Protein AF-A0A6P1EW18-F1 (afdb_monomer_lite)

Secondary structure (DSSP, 8-state):
-----HHHHHHHHHHTTTTS--TT-SEEEEEETTEEEEEETTEEEEEEESSHHHHHHHHHHHHHHS-HHHHHHHHHHHHHHHHHHHHTT--

Foldseek 3Di:
DDFQDLVLQVVLLVVLCLQPDDPPAQWHWHADPSFIFIDGPNHTPDTQGRHLSSLVVVLVVCVPRNDPSNNVSSVRSSVVSVVVVVVVVVD

Radius of gyration: 12.94 Å; chains: 1; bounding box: 32×24×38 Å

Sequence (91 aa):
MLKVTTADVIRQLVSRGVFTQKKDAEYQIGIKDSQIVVERKLSVIAYLGDTLESVIQLADMFKKIGTKEQQKQINAALTDLVTIGDRWNEA

pLDDT: mean 89.47, std 11.46, range [48.06, 96.94]

Structure (mmCIF, N/CA/C/O backbone):
data_AF-A0A6P1EW18-F1
#
_entry.id   AF-A0A6P1EW18-F1
#
loop_
_atom_site.group_PDB
_atom_site.id
_atom_site.type_symbol
_atom_site.label_atom_id
_atom_site.label_alt_id
_atom_site.label_comp_id
_atom_site.label_asym_id
_atom_site.label_entity_id
_atom_site.label_seq_id
_atom_site.pdbx_PDB_ins_code
_atom_site.Cartn_x
_atom_site.Cartn_y
_atom_site.Cartn_z
_atom_site.occupancy
_atom_site.B_iso_or_equiv
_atom_site.auth_seq_id
_atom_site.auth_comp_id
_atom_site.auth_asym_id
_atom_site.auth_atom_id
_atom_site.pdbx_PDB_model_num
ATOM 1 N N . MET A 1 1 ? 11.216 0.519 -23.857 1.00 48.06 1 MET A N 1
ATOM 2 C CA . MET A 1 1 ? 10.713 1.076 -22.588 1.00 48.06 1 MET A CA 1
ATOM 3 C C . MET A 1 1 ? 10.525 -0.084 -21.623 1.00 48.06 1 MET A C 1
ATOM 5 O O . MET A 1 1 ? 9.584 -0.856 -21.786 1.00 48.06 1 MET A O 1
ATOM 9 N N . LEU A 1 2 ? 11.487 -0.311 -20.727 1.00 50.59 2 LEU A N 1
ATOM 10 C CA . LEU A 1 2 ? 11.369 -1.386 -19.742 1.00 50.59 2 LEU A CA 1
ATOM 11 C C . LEU A 1 2 ? 10.408 -0.899 -18.653 1.00 50.59 2 LEU A C 1
ATOM 13 O O . LEU A 1 2 ? 10.704 0.034 -17.916 1.00 50.59 2 LEU A O 1
ATOM 17 N N . LYS A 1 3 ? 9.204 -1.468 -18.641 1.00 73.00 3 LYS A N 1
ATOM 18 C CA . LYS A 1 3 ? 8.134 -1.105 -17.711 1.00 73.00 3 LYS A CA 1
ATOM 19 C C . LYS A 1 3 ? 8.508 -1.588 -16.305 1.00 73.00 3 LYS A C 1
ATOM 21 O O . LYS A 1 3 ? 9.041 -2.689 -16.178 1.00 73.00 3 LYS A O 1
ATOM 26 N N . VAL A 1 4 ? 8.200 -0.796 -15.270 1.00 83.31 4 VAL A N 1
ATOM 27 C CA . VAL A 1 4 ? 8.251 -1.244 -13.863 1.00 83.31 4 VAL A CA 1
ATOM 28 C C . VAL A 1 4 ? 7.592 -2.620 -13.769 1.00 83.31 4 VAL A C 1
ATOM 30 O O . VAL A 1 4 ? 6.445 -2.787 -14.191 1.00 83.31 4 VAL A O 1
ATOM 33 N N . THR A 1 5 ? 8.331 -3.612 -13.274 1.00 89.12 5 THR A N 1
ATOM 34 C CA . THR A 1 5 ? 7.843 -4.992 -13.229 1.00 89.12 5 THR A CA 1
ATOM 35 C C . THR A 1 5 ? 7.035 -5.246 -11.960 1.00 89.12 5 THR A C 1
ATOM 37 O O . THR A 1 5 ? 7.257 -4.596 -10.936 1.00 89.12 5 THR A O 1
ATOM 40 N N . THR A 1 6 ? 6.161 -6.256 -11.981 1.00 88.94 6 THR A N 1
ATOM 41 C CA . THR A 1 6 ? 5.498 -6.776 -10.771 1.00 88.94 6 THR A CA 1
ATOM 42 C C . THR A 1 6 ? 6.507 -7.056 -9.651 1.00 88.94 6 THR A C 1
ATOM 44 O O . THR A 1 6 ? 6.269 -6.738 -8.488 1.00 88.94 6 THR A O 1
ATOM 47 N N . ALA A 1 7 ? 7.669 -7.627 -9.988 1.00 89.88 7 ALA A N 1
ATOM 48 C CA . ALA A 1 7 ? 8.696 -7.953 -9.004 1.00 89.88 7 ALA A CA 1
ATOM 49 C C . ALA A 1 7 ? 9.266 -6.699 -8.327 1.00 89.88 7 ALA A C 1
ATOM 51 O O . ALA A 1 7 ? 9.505 -6.717 -7.119 1.00 89.88 7 ALA A O 1
ATOM 52 N N . ASP A 1 8 ? 9.453 -5.611 -9.076 1.00 91.44 8 ASP A N 1
ATOM 53 C CA . ASP A 1 8 ? 9.901 -4.338 -8.512 1.00 91.44 8 ASP A CA 1
ATOM 54 C C . ASP A 1 8 ? 8.835 -3.742 -7.592 1.00 91.44 8 ASP A C 1
ATOM 56 O O . ASP A 1 8 ? 9.164 -3.350 -6.472 1.00 91.44 8 ASP A O 1
ATOM 60 N N . VAL A 1 9 ? 7.563 -3.765 -8.006 1.00 93.12 9 VAL A N 1
ATOM 61 C CA . VAL A 1 9 ? 6.425 -3.308 -7.188 1.00 93.12 9 VAL A CA 1
ATOM 62 C C . VAL A 1 9 ? 6.392 -4.036 -5.849 1.00 93.12 9 VAL A C 1
ATOM 64 O O . VAL A 1 9 ? 6.460 -3.404 -4.791 1.00 93.12 9 VAL A O 1
ATOM 67 N N . ILE A 1 10 ? 6.347 -5.369 -5.876 1.00 92.94 10 ILE A N 1
ATOM 68 C CA . ILE A 1 10 ? 6.267 -6.171 -4.654 1.00 92.94 10 ILE A CA 1
ATOM 69 C C . ILE A 1 10 ? 7.516 -5.974 -3.791 1.00 92.94 10 ILE A C 1
ATOM 71 O O . ILE A 1 10 ? 7.391 -5.793 -2.579 1.00 92.94 10 ILE A O 1
ATOM 75 N N . ARG A 1 11 ? 8.716 -5.933 -4.390 1.00 93.94 11 ARG A N 1
ATOM 76 C CA . ARG A 1 11 ? 9.966 -5.708 -3.650 1.00 93.94 11 ARG A CA 1
ATOM 77 C C . ARG A 1 11 ? 9.950 -4.376 -2.903 1.00 93.94 11 ARG A C 1
ATOM 79 O O . ARG A 1 11 ? 10.346 -4.357 -1.739 1.00 93.94 11 ARG A O 1
ATOM 86 N N . GLN A 1 12 ? 9.493 -3.289 -3.529 1.00 94.75 12 GLN A N 1
ATOM 87 C CA . GLN A 1 12 ? 9.446 -1.984 -2.863 1.00 94.75 12 GLN A CA 1
ATOM 88 C C . GLN A 1 12 ? 8.376 -1.924 -1.769 1.00 94.75 12 GLN A C 1
ATOM 90 O O . GLN A 1 12 ? 8.626 -1.407 -0.684 1.00 94.75 12 GLN A O 1
ATOM 95 N N . LEU A 1 13 ? 7.201 -2.516 -1.982 1.00 95.44 13 LEU A N 1
ATOM 96 C CA . LEU A 1 13 ? 6.170 -2.562 -0.939 1.00 95.44 13 LEU A CA 1
ATOM 97 C C . LEU A 1 13 ? 6.620 -3.391 0.278 1.00 95.44 13 LEU A C 1
ATOM 99 O O . LEU A 1 13 ? 6.392 -2.989 1.423 1.00 95.44 13 LEU A O 1
ATOM 103 N N . VAL A 1 14 ? 7.309 -4.514 0.044 1.00 94.88 14 VAL A N 1
ATOM 104 C CA . VAL A 1 14 ? 7.912 -5.333 1.106 1.00 94.88 14 VAL A CA 1
ATOM 105 C C . VAL A 1 14 ? 9.015 -4.563 1.832 1.00 94.88 14 VAL A C 1
ATOM 107 O O . VAL A 1 14 ? 9.002 -4.518 3.062 1.00 94.88 14 VAL A O 1
ATOM 110 N N . SER A 1 15 ? 9.942 -3.925 1.107 1.00 95.62 15 SER A N 1
ATOM 111 C CA . SER A 1 15 ? 11.076 -3.201 1.708 1.00 95.62 15 SER A CA 1
ATOM 112 C C . SER A 1 15 ? 10.624 -2.042 2.601 1.00 95.62 15 SER A C 1
ATOM 114 O O . SER A 1 15 ? 11.262 -1.746 3.611 1.00 95.62 15 SER A O 1
ATOM 116 N N . ARG A 1 16 ? 9.488 -1.415 2.267 1.00 96.00 16 ARG A N 1
ATOM 117 C CA . ARG A 1 16 ? 8.867 -0.344 3.055 1.00 96.00 16 ARG A CA 1
ATOM 118 C C . ARG A 1 16 ? 7.922 -0.846 4.148 1.00 96.00 16 ARG A C 1
ATOM 120 O O . ARG A 1 16 ? 7.343 -0.033 4.859 1.00 96.00 16 ARG A O 1
ATOM 127 N N . GLY A 1 17 ? 7.767 -2.160 4.316 1.00 95.62 17 GLY A N 1
ATOM 128 C CA . GLY A 1 17 ? 6.940 -2.746 5.373 1.00 95.62 17 GLY A CA 1
ATOM 129 C C . GLY A 1 17 ? 5.437 -2.512 5.193 1.00 95.62 17 GLY A C 1
ATOM 130 O O . GLY A 1 17 ? 4.688 -2.571 6.173 1.00 95.62 17 GLY A O 1
ATOM 131 N N . VAL A 1 18 ? 4.981 -2.260 3.959 1.00 96.00 18 VAL A N 1
ATOM 132 C CA . VAL A 1 18 ? 3.574 -1.948 3.653 1.00 96.00 18 VAL A CA 1
ATOM 133 C C . VAL A 1 18 ? 2.652 -3.081 4.111 1.00 96.00 18 VAL A C 1
ATOM 135 O O . VAL A 1 18 ? 1.636 -2.818 4.753 1.00 96.00 18 VAL A O 1
ATOM 138 N N . PHE A 1 19 ? 3.060 -4.332 3.889 1.00 95.06 19 PHE A N 1
ATOM 139 C CA . PHE A 1 19 ? 2.287 -5.532 4.235 1.00 95.06 19 PHE A CA 1
ATOM 140 C C . PHE A 1 19 ? 2.373 -5.951 5.709 1.00 95.06 19 PHE A C 1
ATOM 142 O O . PHE A 1 19 ? 1.756 -6.934 6.114 1.00 95.06 19 PHE A O 1
ATOM 149 N N . THR A 1 20 ? 3.134 -5.238 6.544 1.00 94.38 20 THR A N 1
ATOM 150 C CA . THR A 1 20 ? 3.170 -5.543 7.981 1.00 94.38 20 THR A CA 1
ATOM 151 C C . THR A 1 20 ? 1.798 -5.254 8.601 1.00 94.38 20 THR A C 1
ATOM 153 O O . THR A 1 20 ? 1.200 -4.213 8.328 1.00 94.38 20 THR A O 1
ATOM 156 N N . GLN A 1 21 ? 1.295 -6.131 9.467 1.00 90.69 21 GLN A N 1
ATOM 157 C CA . GLN A 1 21 ? 0.015 -5.906 10.137 1.00 90.69 21 GLN A CA 1
ATOM 158 C C . GLN A 1 21 ? 0.115 -4.743 11.132 1.00 90.69 21 GLN A C 1
ATOM 160 O O . GLN A 1 21 ? 1.048 -4.673 11.936 1.00 90.69 21 GLN A O 1
ATOM 165 N N . LYS A 1 22 ? -0.852 -3.825 11.097 1.00 90.25 22 LYS A N 1
ATOM 166 C CA . LYS A 1 22 ? -0.887 -2.647 11.973 1.00 90.25 22 LYS A CA 1
ATOM 167 C C . LYS A 1 22 ? -2.056 -2.780 12.949 1.00 90.25 22 LYS A C 1
ATOM 169 O O . LYS A 1 22 ? -3.203 -2.730 12.519 1.00 90.25 22 LYS A O 1
ATOM 174 N N . LYS A 1 23 ? -1.780 -2.964 14.246 1.00 85.31 23 LYS A N 1
ATOM 175 C CA . LYS A 1 23 ? -2.801 -3.309 15.262 1.00 85.31 23 LYS A CA 1
ATOM 176 C C . LYS A 1 23 ? -3.991 -2.341 15.306 1.00 85.31 23 LYS A C 1
ATOM 178 O O . LYS A 1 23 ? -5.119 -2.799 15.438 1.00 85.31 23 LYS A O 1
ATOM 183 N N . ASP A 1 24 ? -3.742 -1.048 15.121 1.00 85.94 24 ASP A N 1
ATOM 184 C CA . ASP A 1 24 ? -4.770 -0.003 15.229 1.00 85.94 24 ASP A CA 1
ATOM 185 C C . ASP A 1 24 ? -5.361 0.427 13.875 1.00 85.94 24 ASP A C 1
ATOM 187 O O . ASP A 1 24 ? -6.156 1.364 13.814 1.00 85.94 24 ASP A O 1
ATOM 191 N N . ALA A 1 25 ? -4.970 -0.214 12.767 1.00 90.88 25 ALA A N 1
ATOM 192 C CA . ALA A 1 25 ? -5.481 0.158 11.453 1.00 90.88 25 ALA A CA 1
ATOM 193 C C . ALA A 1 25 ? -6.786 -0.582 11.135 1.00 90.88 25 ALA A C 1
ATOM 195 O O . ALA A 1 25 ? -6.839 -1.814 11.129 1.00 90.88 25 ALA A O 1
ATOM 196 N N . GLU A 1 26 ? -7.826 0.187 10.801 1.00 93.50 26 GLU A N 1
ATOM 197 C CA . GLU A 1 26 ? -9.108 -0.345 10.325 1.00 93.50 26 GLU A CA 1
ATOM 198 C C . GLU A 1 26 ? -8.942 -1.168 9.037 1.00 93.50 26 GLU A C 1
ATOM 200 O O . GLU A 1 26 ? -9.619 -2.185 8.851 1.00 93.50 26 GLU A O 1
ATOM 205 N N . TYR A 1 27 ? -8.011 -0.738 8.181 1.00 95.75 27 TYR A N 1
ATOM 206 C CA . TYR A 1 27 ? -7.686 -1.366 6.908 1.00 95.75 27 TYR A CA 1
ATOM 207 C C . TYR A 1 27 ? -6.252 -1.894 6.919 1.00 95.75 27 TYR A C 1
ATOM 209 O O . TYR A 1 27 ? -5.324 -1.194 7.335 1.00 95.75 27 TYR A O 1
ATOM 217 N N . GLN A 1 28 ? -6.067 -3.117 6.431 1.00 96.06 28 GLN A N 1
ATOM 218 C CA . GLN A 1 28 ? -4.764 -3.743 6.207 1.00 96.06 28 GLN A CA 1
ATOM 219 C C . GLN A 1 28 ? -4.488 -3.855 4.709 1.00 96.06 28 GLN A C 1
ATOM 221 O O . GLN A 1 28 ? -5.392 -3.731 3.881 1.00 96.06 28 GLN A O 1
ATOM 226 N N . ILE A 1 29 ? -3.222 -4.076 4.376 1.00 96.19 29 ILE A N 1
ATOM 227 C CA . ILE A 1 29 ? -2.755 -4.257 3.004 1.00 96.19 29 ILE A CA 1
ATOM 228 C C . ILE A 1 29 ? -2.071 -5.614 2.967 1.00 96.19 29 ILE A C 1
ATOM 230 O O . ILE A 1 29 ? -1.208 -5.885 3.803 1.00 96.19 29 ILE A O 1
ATOM 234 N N . GLY A 1 30 ? -2.459 -6.451 2.016 1.00 94.75 30 GLY A N 1
ATOM 235 C CA . GLY A 1 30 ? -1.942 -7.806 1.873 1.00 94.75 30 GLY A CA 1
ATOM 236 C C . GLY A 1 30 ? -1.582 -8.139 0.434 1.00 94.75 30 GLY A C 1
ATOM 237 O O . GLY A 1 30 ? -1.724 -7.314 -0.473 1.00 94.75 30 GLY A O 1
ATOM 238 N N . ILE A 1 31 ? -1.142 -9.381 0.242 1.00 93.62 31 ILE A N 1
ATOM 239 C CA . ILE A 1 31 ? -0.969 -9.997 -1.072 1.00 93.62 31 ILE A CA 1
ATOM 240 C C . ILE A 1 31 ? -1.855 -11.238 -1.125 1.00 93.62 31 ILE A C 1
ATOM 242 O O . ILE A 1 31 ? -1.750 -12.108 -0.260 1.00 93.62 31 ILE A O 1
ATOM 246 N N . LYS A 1 32 ? -2.695 -11.339 -2.154 1.00 93.38 32 LYS A N 1
ATOM 247 C CA . LYS A 1 32 ? -3.511 -12.522 -2.428 1.00 93.38 32 LYS A CA 1
ATOM 248 C C . LYS A 1 32 ? -3.636 -12.733 -3.929 1.00 93.38 32 LYS A C 1
ATOM 250 O O . LYS A 1 32 ? -3.815 -11.768 -4.661 1.00 93.38 32 LYS A O 1
ATOM 255 N N . ASP A 1 33 ? -3.518 -13.982 -4.376 1.00 91.06 33 ASP A N 1
ATOM 256 C CA . ASP A 1 33 ? -3.585 -14.352 -5.798 1.00 91.06 33 ASP A CA 1
ATOM 257 C C . ASP A 1 33 ? -2.638 -13.504 -6.669 1.00 91.06 33 ASP A C 1
ATOM 259 O O . ASP A 1 33 ? -2.995 -13.033 -7.746 1.00 91.06 33 ASP A O 1
ATOM 263 N N . SER A 1 34 ? -1.425 -13.276 -6.148 1.00 87.50 34 SER A N 1
ATOM 264 C CA . SER A 1 34 ? -0.381 -12.417 -6.731 1.00 87.50 34 SER A CA 1
ATOM 265 C C . SER A 1 34 ? -0.760 -10.940 -6.901 1.00 87.50 34 SER A C 1
ATOM 267 O O . SER A 1 34 ? -0.077 -10.222 -7.619 1.00 87.50 34 SER A O 1
ATOM 269 N N . GLN A 1 35 ? -1.805 -10.462 -6.224 1.00 92.31 35 GLN A N 1
ATOM 270 C CA . GLN A 1 35 ? -2.272 -9.078 -6.288 1.00 92.31 35 GLN A CA 1
ATOM 271 C C . GLN A 1 35 ? -2.201 -8.398 -4.925 1.00 92.31 35 GLN A C 1
ATOM 273 O O . GLN A 1 35 ? -2.374 -9.027 -3.880 1.00 92.31 35 GLN A O 1
ATOM 278 N N . ILE A 1 36 ? -2.004 -7.084 -4.945 1.00 95.75 36 ILE A N 1
ATOM 279 C CA . ILE A 1 36 ? -2.176 -6.209 -3.791 1.00 95.75 36 ILE A CA 1
ATOM 280 C C . ILE A 1 36 ? -3.664 -6.174 -3.449 1.00 95.75 36 ILE A C 1
ATOM 282 O O . ILE A 1 36 ? -4.511 -5.858 -4.290 1.00 95.75 36 ILE A O 1
ATOM 286 N N . VAL A 1 37 ? -3.977 -6.474 -2.192 1.00 96.44 37 VAL A N 1
ATOM 287 C CA . VAL A 1 37 ? -5.342 -6.438 -1.669 1.00 96.44 37 VAL A CA 1
ATOM 288 C C . VAL A 1 37 ? -5.459 -5.483 -0.497 1.00 96.44 37 VAL A C 1
ATOM 290 O O . VAL A 1 37 ? -4.516 -5.293 0.274 1.00 96.44 37 VAL A O 1
ATOM 293 N N . VAL A 1 38 ? -6.648 -4.905 -0.349 1.00 96.31 38 VAL A N 1
ATOM 294 C CA . VAL A 1 38 ? -7.035 -4.150 0.844 1.00 96.31 38 VAL A CA 1
ATOM 2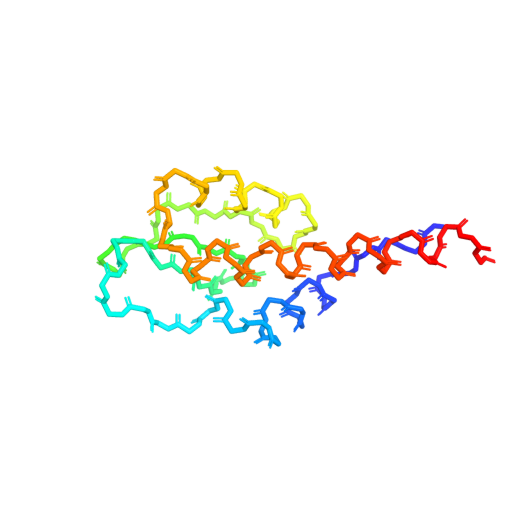95 C C . VAL A 1 38 ? -8.009 -4.995 1.646 1.00 96.31 38 VAL A C 1
ATOM 297 O O . VAL A 1 38 ? -8.987 -5.519 1.107 1.00 96.31 38 VAL A O 1
ATOM 300 N N . GLU A 1 39 ? -7.751 -5.110 2.941 1.00 96.00 39 GLU A N 1
ATOM 301 C CA . GLU A 1 39 ? -8.528 -5.937 3.855 1.00 96.00 39 GLU A CA 1
ATOM 302 C C . GLU A 1 39 ? -9.144 -5.095 4.967 1.00 96.00 39 GLU A C 1
ATOM 304 O O . GLU A 1 39 ? -8.526 -4.163 5.477 1.00 96.00 39 GLU A O 1
ATOM 309 N N . ARG A 1 40 ? -10.348 -5.465 5.401 1.00 94.62 40 ARG A N 1
ATOM 310 C CA . ARG A 1 40 ? -11.001 -4.933 6.602 1.00 94.62 40 ARG A CA 1
ATOM 311 C C . ARG A 1 40 ? -11.480 -6.108 7.438 1.00 94.62 40 ARG A C 1
ATOM 313 O O . ARG A 1 40 ? -12.205 -6.958 6.930 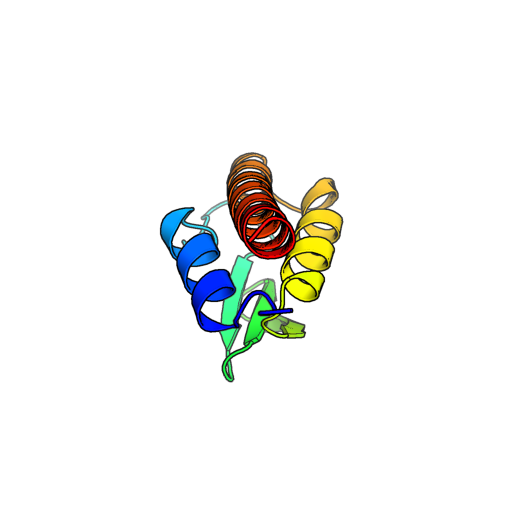1.00 94.62 40 ARG A O 1
ATOM 320 N N . LYS A 1 41 ? -11.084 -6.175 8.714 1.00 87.81 41 LYS A N 1
ATOM 321 C CA . LYS A 1 41 ? -11.434 -7.293 9.620 1.00 87.81 41 LYS A CA 1
ATOM 322 C C . LYS A 1 41 ? -11.201 -8.681 8.983 1.00 87.81 41 LYS A C 1
ATOM 324 O O . LYS A 1 41 ? -12.080 -9.535 9.030 1.00 87.81 41 LYS A O 1
ATOM 329 N N . LEU A 1 42 ? -10.031 -8.886 8.365 1.00 81.00 42 LEU A N 1
ATOM 330 C CA . LEU A 1 42 ? -9.624 -10.139 7.695 1.00 81.00 42 LEU A CA 1
ATOM 331 C C . LEU A 1 42 ? -10.453 -10.529 6.456 1.00 81.00 42 LEU A C 1
ATOM 333 O O . LEU A 1 42 ? -10.324 -11.639 5.949 1.00 81.00 42 LEU A O 1
ATOM 337 N N . SER A 1 43 ? -11.302 -9.632 5.954 1.00 92.94 43 SER A N 1
ATOM 338 C CA . SER A 1 43 ? -12.010 -9.811 4.686 1.00 92.94 43 SER A CA 1
ATOM 339 C C . SER A 1 43 ? -11.392 -8.917 3.622 1.00 92.94 43 SER A C 1
ATOM 341 O O . SER A 1 43 ? -11.230 -7.716 3.847 1.00 92.94 43 SER A O 1
ATOM 343 N N . VAL A 1 44 ? -11.077 -9.486 2.458 1.00 96.06 44 VAL A N 1
ATOM 344 C CA . VAL A 1 44 ? -10.650 -8.705 1.292 1.00 96.06 44 VAL A CA 1
ATOM 345 C C . VAL A 1 44 ? -11.829 -7.870 0.804 1.00 96.06 44 VAL A C 1
ATOM 347 O O . VAL A 1 44 ? -12.897 -8.410 0.524 1.00 96.06 44 VAL A O 1
ATOM 350 N N . ILE A 1 45 ? -11.627 -6.560 0.700 1.00 95.31 45 ILE A N 1
ATOM 351 C CA . ILE A 1 45 ? -12.638 -5.613 0.214 1.00 95.31 45 ILE A CA 1
ATOM 352 C C . ILE A 1 45 ? -12.302 -5.048 -1.168 1.00 95.31 45 ILE A C 1
ATOM 354 O O . ILE A 1 45 ? -13.188 -4.529 -1.840 1.00 95.31 45 ILE A O 1
ATOM 358 N N . ALA A 1 46 ? -11.039 -5.139 -1.592 1.00 94.38 46 ALA A N 1
ATOM 359 C CA . ALA A 1 46 ? -10.595 -4.692 -2.905 1.00 94.38 46 ALA A CA 1
ATOM 360 C C . ALA A 1 46 ? -9.364 -5.479 -3.369 1.00 94.38 46 ALA A C 1
ATOM 362 O O . ALA A 1 46 ? -8.453 -5.727 -2.577 1.00 94.38 46 ALA A O 1
ATOM 363 N N . TYR A 1 47 ? -9.338 -5.802 -4.661 1.00 96.06 47 TYR A N 1
ATOM 364 C CA . TYR A 1 47 ? -8.160 -6.276 -5.386 1.00 96.06 47 TYR A CA 1
ATOM 3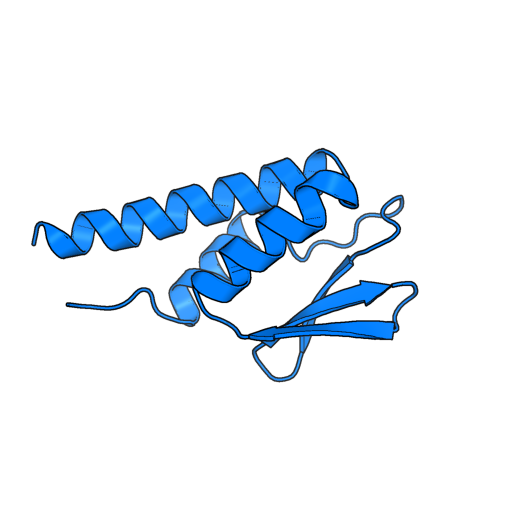65 C C . TYR A 1 47 ? -7.681 -5.130 -6.274 1.00 96.06 47 TYR A C 1
ATOM 367 O O . TYR A 1 47 ? -8.463 -4.613 -7.072 1.00 96.06 47 TYR A O 1
ATOM 375 N N . LEU A 1 48 ? -6.434 -4.696 -6.096 1.00 94.38 48 LEU A N 1
ATOM 376 C CA . LEU A 1 48 ? -5.877 -3.547 -6.816 1.00 94.38 48 LEU A CA 1
ATOM 377 C C . LEU A 1 48 ? -4.992 -3.960 -8.000 1.00 94.38 48 LEU A C 1
ATOM 379 O O . LEU A 1 48 ? -4.669 -3.114 -8.828 1.00 94.38 48 LEU A O 1
ATOM 383 N N . GLY A 1 49 ? -4.598 -5.234 -8.091 1.00 94.31 49 GLY A N 1
ATOM 384 C CA . GLY A 1 49 ? -3.578 -5.708 -9.030 1.00 94.31 49 GLY A CA 1
ATOM 385 C C . GLY A 1 49 ? -2.164 -5.603 -8.453 1.00 94.31 49 GLY A C 1
ATOM 386 O O . GLY A 1 49 ? -1.986 -5.531 -7.240 1.00 94.31 49 GLY A O 1
ATOM 387 N N . ASP A 1 50 ? -1.150 -5.626 -9.307 1.00 91.69 50 ASP A N 1
ATOM 388 C CA . ASP A 1 50 ? 0.263 -5.751 -8.933 1.00 91.69 50 ASP A CA 1
ATOM 389 C C . ASP A 1 50 ? 1.186 -4.783 -9.701 1.00 91.69 50 ASP A C 1
ATOM 391 O O . ASP A 1 50 ? 2.397 -4.997 -9.791 1.00 91.69 50 ASP A O 1
ATOM 395 N N . THR A 1 51 ? 0.621 -3.700 -10.243 1.00 93.12 51 THR A N 1
ATOM 396 C CA . THR A 1 51 ? 1.335 -2.726 -11.078 1.00 93.12 51 THR A CA 1
ATOM 397 C C . THR A 1 51 ? 1.626 -1.419 -10.336 1.00 93.12 51 THR A C 1
ATOM 399 O O . THR A 1 51 ? 1.196 -1.204 -9.201 1.00 93.12 51 THR A O 1
ATOM 402 N N . LEU A 1 52 ? 2.356 -0.504 -10.983 1.00 91.94 52 LEU A N 1
ATOM 403 C CA . LEU A 1 52 ? 2.559 0.851 -10.463 1.00 91.94 52 LEU A CA 1
ATOM 404 C C . LEU A 1 52 ? 1.223 1.586 -10.272 1.00 91.94 52 LEU A C 1
ATOM 406 O O . LEU A 1 52 ? 1.032 2.263 -9.263 1.00 91.94 52 LEU A O 1
ATOM 410 N N . GLU A 1 53 ? 0.280 1.412 -11.200 1.00 92.75 53 GLU A N 1
ATOM 411 C CA . GLU A 1 53 ? -1.069 1.970 -11.101 1.00 92.75 53 GLU A CA 1
ATOM 412 C C . GLU A 1 53 ? -1.798 1.471 -9.842 1.00 92.75 53 GLU A C 1
ATOM 414 O O . GLU A 1 53 ? -2.439 2.265 -9.152 1.00 92.75 53 GLU A O 1
ATOM 419 N N . SER A 1 54 ? -1.623 0.197 -9.471 1.00 94.62 54 SER A N 1
ATOM 420 C CA . SER A 1 54 ? -2.154 -0.365 -8.221 1.00 94.62 54 SER A CA 1
ATOM 421 C C . SER A 1 54 ? -1.593 0.340 -6.980 1.00 94.62 54 SER A C 1
ATOM 423 O O . SER A 1 54 ? -2.327 0.584 -6.021 1.00 94.62 54 SER A O 1
ATOM 425 N N . VAL A 1 55 ? -0.305 0.707 -6.987 1.00 94.94 55 VAL A N 1
ATOM 426 C CA . VAL A 1 55 ? 0.337 1.440 -5.877 1.00 94.94 55 VAL A CA 1
ATOM 427 C C . VAL A 1 55 ? -0.150 2.887 -5.798 1.00 94.94 55 VAL A C 1
ATOM 429 O O . VAL A 1 55 ? -0.368 3.394 -4.698 1.00 94.94 55 VAL A O 1
ATOM 432 N N . ILE A 1 56 ? -0.374 3.546 -6.939 1.00 95.19 56 ILE A N 1
ATOM 433 C CA . ILE A 1 56 ? -0.973 4.891 -6.988 1.00 95.19 56 ILE A CA 1
ATOM 434 C C . ILE A 1 56 ? -2.384 4.853 -6.392 1.00 95.19 56 ILE A C 1
ATOM 436 O O . ILE A 1 56 ? -2.702 5.635 -5.495 1.00 95.19 56 ILE A O 1
ATOM 440 N N . GLN A 1 57 ? -3.205 3.889 -6.817 1.00 95.38 57 GLN A N 1
ATOM 441 C CA . GLN A 1 57 ? -4.554 3.713 -6.283 1.00 95.38 57 GLN A CA 1
ATOM 442 C C . GLN A 1 57 ? -4.536 3.429 -4.774 1.00 95.38 57 GLN A C 1
ATOM 444 O O . GLN A 1 57 ? -5.341 3.983 -4.022 1.00 95.38 57 GLN A O 1
ATOM 449 N N . LEU A 1 58 ? -3.591 2.605 -4.311 1.00 95.44 58 LEU A N 1
ATOM 450 C CA . LEU A 1 58 ? -3.389 2.331 -2.892 1.00 95.44 58 LEU A CA 1
ATOM 451 C C . LEU A 1 58 ? -3.054 3.612 -2.108 1.00 95.44 58 LEU A C 1
ATOM 453 O O . LEU A 1 58 ? -3.634 3.842 -1.044 1.00 95.44 58 LEU A O 1
ATOM 457 N N . ALA A 1 59 ? -2.165 4.461 -2.632 1.00 96.38 59 ALA A N 1
ATOM 458 C CA . ALA A 1 59 ? -1.804 5.739 -2.018 1.00 96.38 59 ALA A CA 1
ATOM 459 C C . ALA A 1 59 ? -3.016 6.679 -1.900 1.00 96.38 59 ALA A C 1
ATOM 461 O O . ALA A 1 59 ? -3.262 7.242 -0.828 1.00 96.38 59 ALA A O 1
ATOM 462 N N . ASP A 1 60 ? -3.819 6.787 -2.960 1.00 95.88 60 ASP A N 1
ATOM 463 C CA . ASP A 1 60 ? -5.026 7.618 -2.979 1.00 95.88 60 ASP A CA 1
ATOM 464 C C . ASP A 1 60 ? -6.084 7.143 -1.977 1.00 95.88 60 ASP A C 1
ATOM 466 O O . ASP A 1 60 ? -6.664 7.957 -1.249 1.00 95.88 60 ASP A O 1
ATOM 470 N N . MET A 1 61 ? -6.305 5.828 -1.879 1.00 94.56 61 MET A N 1
ATOM 471 C CA . MET A 1 61 ? -7.216 5.248 -0.889 1.00 94.56 61 MET A CA 1
ATOM 472 C C . MET A 1 61 ? -6.744 5.555 0.539 1.00 94.56 61 MET A C 1
ATOM 474 O O . MET A 1 61 ? -7.491 6.111 1.352 1.00 94.56 61 MET A O 1
ATOM 478 N N . PHE A 1 62 ? -5.484 5.236 0.848 1.00 95.06 62 PHE A N 1
ATOM 479 C CA . PHE A 1 62 ? -4.943 5.324 2.207 1.00 95.06 62 PHE A CA 1
ATOM 480 C C . PHE A 1 62 ? -4.653 6.755 2.667 1.00 95.06 62 PHE A C 1
ATOM 482 O O . PHE A 1 62 ? -4.536 6.980 3.872 1.00 95.06 62 PHE A O 1
ATOM 489 N N . LYS A 1 63 ? -4.652 7.745 1.766 1.00 95.19 63 LYS A N 1
ATOM 490 C CA . LYS A 1 63 ? -4.587 9.172 2.121 1.00 95.19 63 LYS A CA 1
ATOM 491 C C . LYS A 1 63 ? -5.692 9.599 3.094 1.00 95.19 63 LYS A C 1
ATOM 493 O O . LYS A 1 63 ? -5.465 10.476 3.925 1.00 95.19 63 LYS A O 1
ATOM 498 N N . LYS A 1 64 ? -6.886 9.000 2.991 1.00 90.62 64 LYS A N 1
ATOM 499 C CA . LYS A 1 64 ? -8.046 9.332 3.842 1.00 90.62 64 LYS A CA 1
ATOM 500 C C . LYS A 1 64 ? -8.302 8.311 4.948 1.00 90.62 64 LYS A C 1
ATOM 502 O O . LYS A 1 64 ? -8.717 8.703 6.032 1.00 90.62 64 LYS A O 1
ATOM 507 N N . ILE A 1 65 ? -8.091 7.025 4.663 1.00 91.44 65 ILE A N 1
ATOM 508 C CA . ILE A 1 65 ? -8.505 5.923 5.554 1.00 91.44 65 ILE A CA 1
ATOM 509 C C . ILE A 1 65 ? -7.329 5.221 6.244 1.00 91.44 65 ILE A C 1
ATOM 511 O O . ILE A 1 65 ? -7.527 4.439 7.169 1.00 91.44 65 ILE A O 1
ATOM 515 N N . GLY A 1 66 ? -6.106 5.464 5.771 1.00 92.19 66 GLY A N 1
ATOM 516 C CA . GLY A 1 66 ? -4.896 4.833 6.274 1.00 92.19 66 GLY A CA 1
ATOM 517 C C . GLY A 1 66 ? -4.331 5.538 7.497 1.00 92.19 66 GLY A C 1
ATOM 518 O O . GLY A 1 66 ? -4.457 6.753 7.652 1.00 92.19 66 GLY A O 1
ATOM 519 N N . THR A 1 67 ? -3.624 4.786 8.335 1.00 94.75 67 THR A N 1
ATOM 520 C CA . THR A 1 67 ? -2.807 5.370 9.408 1.00 94.75 67 THR A CA 1
ATOM 521 C C . THR A 1 67 ? -1.657 6.202 8.832 1.00 94.75 67 THR A C 1
ATOM 523 O O . THR A 1 67 ? -1.198 5.961 7.714 1.00 94.75 67 THR A O 1
ATOM 526 N N . LYS A 1 68 ? -1.126 7.150 9.618 1.00 94.62 68 LYS A N 1
ATOM 527 C CA . LYS A 1 68 ? 0.048 7.953 9.219 1.00 94.62 68 LYS A CA 1
ATOM 528 C C . LYS A 1 68 ? 1.240 7.083 8.810 1.00 94.62 68 LYS A C 1
ATOM 530 O O . LYS A 1 68 ? 1.946 7.416 7.864 1.00 94.62 68 LYS A O 1
ATOM 535 N N . GLU A 1 69 ? 1.439 5.965 9.504 1.00 94.81 69 GLU A N 1
ATOM 536 C CA . GLU A 1 69 ? 2.512 5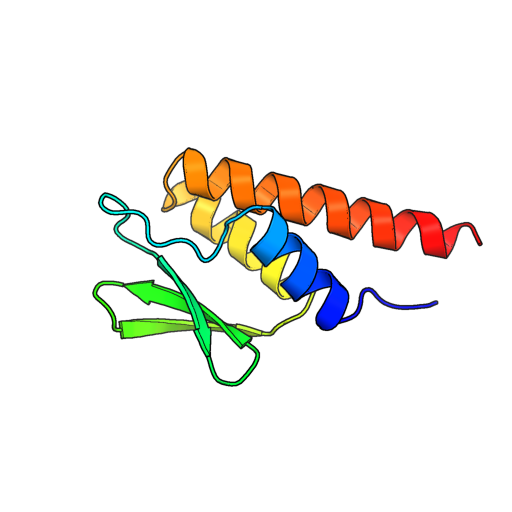.021 9.198 1.00 94.81 69 GLU A CA 1
ATOM 537 C C . GLU A 1 69 ? 2.286 4.337 7.845 1.00 94.81 69 GLU A C 1
ATOM 539 O O . GLU A 1 69 ? 3.180 4.345 7.005 1.00 94.81 69 GLU A O 1
ATOM 544 N N . GLN A 1 70 ? 1.077 3.830 7.577 1.00 96.12 70 GLN A N 1
ATOM 545 C CA . GLN A 1 70 ? 0.748 3.248 6.269 1.00 96.12 70 GLN A CA 1
ATOM 546 C C . GLN A 1 70 ? 0.928 4.266 5.141 1.00 96.12 70 GLN A C 1
ATOM 548 O O . GLN A 1 70 ? 1.565 3.955 4.140 1.00 96.12 70 GLN A O 1
ATOM 553 N N . GLN A 1 71 ? 0.442 5.498 5.321 1.00 96.50 71 GLN A N 1
ATOM 554 C CA . GLN A 1 71 ? 0.617 6.568 4.335 1.00 96.50 71 GLN A CA 1
ATOM 555 C C . GLN A 1 71 ? 2.099 6.825 4.038 1.00 96.50 71 GLN A C 1
ATOM 557 O O . GLN A 1 71 ? 2.492 6.916 2.877 1.00 96.50 71 GLN A O 1
ATOM 562 N N . LYS A 1 72 ? 2.944 6.898 5.075 1.00 96.62 72 LYS A N 1
ATOM 563 C CA . LYS A 1 72 ? 4.389 7.097 4.920 1.00 96.62 72 LYS A CA 1
ATOM 564 C C . LYS A 1 72 ? 5.049 5.943 4.160 1.00 96.62 72 LYS A C 1
ATOM 566 O O . LYS A 1 72 ? 5.849 6.194 3.263 1.00 96.62 72 LYS A O 1
ATOM 571 N N . GLN A 1 73 ? 4.710 4.702 4.500 1.00 96.94 73 GLN A N 1
ATOM 572 C CA . GLN A 1 73 ? 5.268 3.504 3.868 1.00 96.94 73 GLN A CA 1
ATOM 573 C C . GLN A 1 73 ? 4.875 3.403 2.388 1.00 96.94 73 GLN A C 1
ATOM 575 O O . GLN A 1 73 ? 5.739 3.184 1.540 1.00 96.94 73 GLN A O 1
ATOM 580 N N . ILE A 1 74 ? 3.594 3.623 2.070 1.00 96.50 74 ILE A N 1
ATOM 581 C CA . ILE A 1 74 ? 3.075 3.579 0.695 1.00 96.50 74 ILE A CA 1
ATOM 582 C C . ILE A 1 74 ? 3.701 4.692 -0.150 1.00 96.50 74 ILE A C 1
ATOM 584 O O . ILE A 1 74 ? 4.194 4.421 -1.240 1.00 96.50 74 ILE A O 1
ATOM 588 N N . ASN A 1 75 ? 3.746 5.926 0.363 1.00 96.62 75 ASN A N 1
ATOM 589 C CA . ASN A 1 75 ? 4.333 7.050 -0.370 1.00 96.62 75 ASN A CA 1
ATOM 590 C C . ASN A 1 75 ? 5.834 6.854 -0.615 1.00 96.62 75 ASN A C 1
ATOM 592 O O . ASN A 1 75 ? 6.317 7.179 -1.694 1.00 96.62 75 ASN A O 1
ATOM 596 N N . ALA A 1 76 ? 6.571 6.293 0.349 1.00 96.50 76 ALA A N 1
ATOM 597 C CA . ALA A 1 76 ? 7.980 5.965 0.150 1.00 96.50 76 ALA A CA 1
ATOM 598 C C . ALA A 1 76 ? 8.166 4.916 -0.959 1.00 96.50 76 ALA A C 1
ATOM 600 O O . ALA A 1 76 ? 9.002 5.110 -1.838 1.00 96.50 76 ALA A O 1
ATOM 601 N N . ALA A 1 77 ? 7.356 3.851 -0.955 1.00 95.62 77 ALA A N 1
ATOM 602 C CA . ALA A 1 77 ? 7.411 2.820 -1.991 1.00 95.62 77 ALA A CA 1
ATOM 603 C C . ALA A 1 77 ? 7.057 3.384 -3.374 1.00 95.62 77 ALA A C 1
ATOM 605 O O . ALA A 1 77 ? 7.720 3.067 -4.358 1.00 95.62 77 ALA A O 1
ATOM 606 N N . LEU A 1 78 ? 6.045 4.254 -3.449 1.00 94.75 78 LEU A N 1
ATOM 607 C CA . LEU A 1 78 ? 5.650 4.906 -4.693 1.00 94.75 78 LEU A CA 1
ATOM 608 C C . LEU A 1 78 ? 6.780 5.782 -5.259 1.00 94.75 78 LEU A C 1
ATOM 610 O O . LEU A 1 78 ? 7.087 5.677 -6.443 1.00 94.75 78 LEU A O 1
ATOM 614 N N . THR A 1 79 ? 7.439 6.590 -4.423 1.00 93.94 79 THR A N 1
ATOM 615 C CA . THR A 1 79 ? 8.580 7.421 -4.843 1.00 93.94 79 THR A CA 1
ATOM 616 C C . THR A 1 79 ? 9.736 6.583 -5.392 1.00 93.94 79 THR A C 1
ATOM 618 O O . THR A 1 79 ? 10.318 6.940 -6.419 1.00 93.94 79 THR A O 1
ATOM 621 N N . ASP A 1 80 ? 10.057 5.453 -4.753 1.00 92.50 80 ASP A N 1
ATOM 622 C CA . ASP A 1 80 ? 11.105 4.551 -5.247 1.00 92.50 80 ASP A CA 1
ATOM 623 C C . ASP A 1 80 ? 10.745 3.977 -6.623 1.00 92.50 80 ASP A C 1
ATOM 625 O O . ASP A 1 80 ? 11.588 3.923 -7.517 1.00 92.50 80 ASP A O 1
ATOM 629 N N . LEU A 1 81 ? 9.485 3.572 -6.813 1.00 90.44 81 LEU A N 1
ATOM 630 C CA . LEU A 1 81 ? 9.013 2.986 -8.069 1.00 90.44 81 LEU A CA 1
ATOM 631 C C . LEU A 1 81 ? 8.981 3.999 -9.218 1.00 90.44 81 LEU A C 1
ATOM 633 O O . LEU A 1 81 ? 9.368 3.651 -10.332 1.00 90.44 81 LEU A O 1
ATOM 637 N N . VAL A 1 82 ? 8.573 5.244 -8.951 1.00 87.19 82 VAL A N 1
ATOM 638 C CA . VAL A 1 82 ? 8.633 6.333 -9.940 1.00 87.19 82 VAL A CA 1
ATOM 639 C C . VAL A 1 82 ? 10.084 6.619 -10.323 1.00 87.19 82 VAL A C 1
ATOM 641 O O . VAL A 1 82 ? 10.399 6.648 -11.505 1.00 87.19 82 VAL A O 1
ATOM 644 N N . THR A 1 83 ? 10.993 6.695 -9.344 1.00 84.88 83 THR A N 1
ATOM 645 C CA . THR A 1 83 ? 12.430 6.895 -9.605 1.00 84.88 83 THR A CA 1
ATOM 646 C C . THR A 1 83 ? 13.018 5.773 -10.463 1.00 84.88 83 THR A C 1
ATOM 648 O O . THR A 1 83 ? 13.845 6.024 -11.336 1.00 84.88 83 THR A O 1
ATOM 651 N N . ILE A 1 84 ? 12.611 4.522 -10.225 1.00 81.06 84 ILE A N 1
ATOM 652 C CA . ILE A 1 84 ? 13.002 3.394 -11.076 1.00 81.06 84 ILE A CA 1
ATOM 653 C C . ILE A 1 84 ? 12.477 3.622 -12.495 1.00 81.06 84 ILE A C 1
ATOM 655 O O . ILE A 1 84 ? 13.266 3.564 -13.429 1.00 81.06 84 ILE A O 1
ATOM 659 N N . GLY A 1 85 ? 11.186 3.924 -12.659 1.00 75.62 85 GLY A N 1
ATOM 660 C CA . GLY A 1 85 ? 10.588 4.198 -13.970 1.00 75.62 85 GLY A CA 1
ATOM 661 C C . GLY A 1 85 ? 11.299 5.313 -14.744 1.00 75.62 85 GLY A 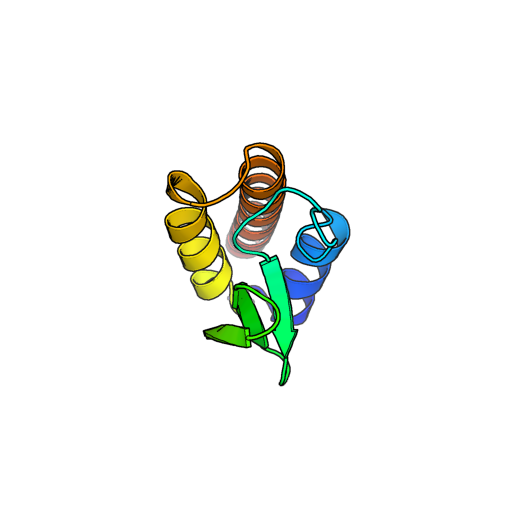C 1
ATOM 662 O O . GLY A 1 85 ? 11.587 5.141 -15.927 1.00 75.62 85 GLY A O 1
ATOM 663 N N . ASP A 1 86 ? 11.644 6.408 -14.067 1.00 69.69 86 ASP A N 1
ATOM 664 C CA . ASP A 1 86 ? 12.308 7.567 -14.670 1.00 69.69 86 ASP A CA 1
ATOM 665 C C . ASP A 1 86 ? 13.743 7.248 -15.110 1.00 69.69 86 ASP A C 1
ATOM 667 O O . ASP A 1 86 ? 14.121 7.532 -16.247 1.00 69.69 86 ASP A O 1
ATOM 671 N N . ARG A 1 87 ? 14.528 6.564 -14.267 1.00 61.09 87 ARG A N 1
ATOM 672 C CA . ARG A 1 87 ? 15.925 6.198 -14.576 1.00 61.09 87 ARG A CA 1
ATOM 673 C C . ARG A 1 87 ? 16.076 5.287 -15.797 1.00 61.09 87 ARG A C 1
ATOM 675 O O . ARG A 1 87 ? 17.155 5.248 -16.379 1.00 61.09 87 ARG A O 1
ATOM 682 N N . TRP A 1 88 ? 15.032 4.552 -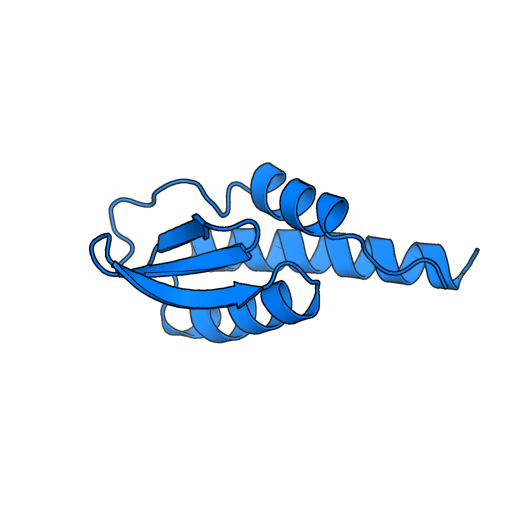16.178 1.00 58.59 88 TRP A N 1
ATOM 683 C CA . TRP A 1 88 ? 15.042 3.682 -17.362 1.00 58.59 88 TRP A CA 1
ATOM 684 C C . TRP A 1 88 ? 14.451 4.339 -18.615 1.00 58.59 88 TRP A C 1
ATOM 686 O O . TRP A 1 88 ? 14.512 3.741 -19.687 1.00 58.59 88 TRP A O 1
ATOM 696 N N . ASN A 1 89 ? 13.889 5.547 -18.499 1.00 56.59 89 ASN A N 1
ATOM 697 C CA . ASN A 1 89 ? 13.511 6.369 -19.652 1.00 56.59 89 ASN A CA 1
ATOM 698 C C . ASN A 1 89 ? 14.680 7.223 -20.169 1.00 56.59 89 ASN A C 1
ATOM 700 O O . ASN A 1 89 ? 14.619 7.709 -21.295 1.00 56.59 89 ASN A O 1
ATOM 704 N N . GLU A 1 90 ? 15.733 7.391 -19.364 1.00 51.97 90 GLU A N 1
ATOM 705 C CA . GLU A 1 90 ? 16.952 8.135 -19.715 1.00 51.97 90 GLU A CA 1
ATOM 706 C C . GLU A 1 90 ? 18.098 7.246 -20.246 1.00 51.97 90 GLU A C 1
ATOM 708 O O . GLU A 1 90 ? 19.123 7.779 -20.673 1.00 51.97 90 GLU A O 1
ATOM 713 N N . ALA A 1 91 ? 17.939 5.915 -20.224 1.00 50.94 91 ALA A N 1
ATOM 714 C CA . ALA A 1 91 ? 18.930 4.923 -20.665 1.00 50.94 91 ALA A CA 1
ATOM 715 C C . ALA A 1 91 ? 18.545 4.273 -22.002 1.00 50.94 91 ALA A C 1
ATOM 717 O O . ALA A 1 91 ? 19.463 4.049 -22.823 1.00 50.94 91 ALA A O 1
#